Protein AF-A0A7J7K3Q3-F1 (afdb_monomer_lite)

InterPro domains:
  IPR016181 Acyl-CoA N-acyltransferase [SSF55729] (4-54)
  IPR045141 N-alpha-acetyltransferase 60-like [PTHR14744] (2-66)

Secondary structure (DSSP, 8-state):
-----EEEEEEETT-HHHHHHHHHTT-EEEEEEEEEEEETTEEEEEEEEEEE-TT------TTHHHHHHHHHHHHHHHHHHHHHHHHHHHHHHTTS---

Radius of gyration: 22.82 Å; chains: 1; bounding box: 52×65×41 Å

Sequence (99 aa):
MQTVKVVYLHVLATNTPAIKFYEKHSFVQHLYLPFYYHIAGSCCDARSYALYINGGKPPQTNTSQLRGRLRRLFRIAFRLCYCRFAALRIAASIRSPVQ

Foldseek 3Di:
DDPDFKDKDKDFPPPVVVVVVCVVVVWDFDDKAFQPDQDPNDRTIMTMTMDTPPPHDDDDDVCPVVVVVVVVVVVVVVVVVVVVVVVVVVVVVVPDDDD

pLDDT: mean 80.46, std 17.83, range [47.41, 98.44]

Organism: Bugula neritina (NCBI:txid10212)

Structure (mmCIF, N/CA/C/O backbone):
data_AF-A0A7J7K3Q3-F1
#
_entry.id   AF-A0A7J7K3Q3-F1
#
loop_
_atom_site.group_PDB
_atom_site.id
_atom_site.type_symbol
_atom_site.label_atom_id
_atom_site.label_alt_id
_atom_site.label_comp_id
_atom_site.label_asym_id
_atom_site.label_entity_id
_atom_site.label_seq_id
_atom_site.pdbx_PDB_ins_code
_atom_site.Cartn_x
_atom_site.Cartn_y
_atom_site.Cartn_z
_atom_site.occupancy
_atom_site.B_iso_or_equiv
_atom_site.auth_seq_id
_atom_site.auth_comp_id
_atom_site.auth_asym_id
_atom_site.auth_atom_id
_atom_site.pdbx_PDB_model_num
ATOM 1 N N . MET A 1 1 ? -27.436 -4.359 8.281 1.00 53.41 1 MET A N 1
ATOM 2 C CA . MET A 1 1 ? -26.116 -4.952 8.601 1.00 53.41 1 MET A CA 1
ATOM 3 C C . MET A 1 1 ? -25.155 -4.679 7.454 1.00 53.41 1 MET A C 1
ATOM 5 O O . MET A 1 1 ? -25.493 -5.002 6.327 1.00 53.41 1 MET A O 1
ATOM 9 N N . GLN A 1 2 ? -23.987 -4.086 7.708 1.00 72.00 2 GLN A N 1
ATOM 10 C CA . GLN A 1 2 ? -22.939 -3.946 6.686 1.00 72.00 2 GLN A CA 1
ATOM 11 C C . GLN A 1 2 ? -22.004 -5.161 6.739 1.00 72.00 2 GLN A C 1
ATOM 13 O O . GLN A 1 2 ? -21.278 -5.343 7.723 1.00 72.00 2 GLN A O 1
ATOM 18 N N . THR A 1 3 ? -22.045 -5.987 5.692 1.00 90.31 3 THR A N 1
ATOM 19 C CA . THR A 1 3 ? -21.315 -7.264 5.586 1.00 90.31 3 THR A CA 1
ATOM 20 C C . THR A 1 3 ? -19.872 -7.088 5.112 1.00 90.31 3 THR A C 1
ATOM 22 O O . THR A 1 3 ? -18.989 -7.817 5.555 1.00 90.31 3 THR A O 1
ATOM 25 N N . VAL A 1 4 ? -19.598 -6.085 4.274 1.00 94.00 4 VAL A N 1
ATOM 26 C CA . VAL A 1 4 ? -18.254 -5.833 3.732 1.00 94.00 4 VAL A CA 1
ATOM 27 C C . VAL A 1 4 ? -17.385 -5.121 4.763 1.00 94.00 4 VAL A C 1
ATOM 29 O O . VAL A 1 4 ? -17.780 -4.081 5.289 1.00 94.00 4 VAL A O 1
ATOM 32 N N . LYS A 1 5 ? -16.193 -5.665 5.035 1.00 94.06 5 LYS A N 1
ATOM 33 C CA . LYS A 1 5 ? -15.246 -5.135 6.035 1.00 94.06 5 LYS A CA 1
ATOM 34 C C . LYS A 1 5 ? -13.920 -4.650 5.458 1.00 94.06 5 LYS A C 1
ATOM 36 O O . LYS A 1 5 ? -13.191 -3.924 6.131 1.00 94.06 5 LYS A O 1
ATOM 41 N N . VAL A 1 6 ? -13.585 -5.046 4.236 1.00 95.06 6 VAL A N 1
ATOM 42 C CA . VAL A 1 6 ? -12.288 -4.738 3.637 1.00 95.06 6 VAL A CA 1
ATOM 43 C C . VAL A 1 6 ? -12.373 -4.759 2.117 1.00 95.06 6 VAL A C 1
ATOM 45 O O . VAL A 1 6 ? -13.088 -5.578 1.544 1.00 95.06 6 VAL A O 1
ATOM 48 N N . VAL A 1 7 ? -11.634 -3.854 1.484 1.00 96.25 7 VAL A N 1
ATOM 49 C CA . VAL A 1 7 ? -11.378 -3.833 0.043 1.00 96.25 7 VAL A CA 1
ATOM 50 C C . VAL A 1 7 ? -9.910 -4.180 -0.170 1.00 96.25 7 VAL A C 1
ATOM 52 O O . VAL A 1 7 ? -9.036 -3.476 0.338 1.00 96.25 7 VAL A O 1
ATOM 55 N N . TYR A 1 8 ? -9.648 -5.260 -0.905 1.00 96.50 8 TYR A N 1
ATOM 56 C CA . TYR A 1 8 ? -8.303 -5.699 -1.273 1.00 96.50 8 TYR A CA 1
ATOM 57 C C . TYR A 1 8 ? -8.047 -5.472 -2.756 1.00 96.50 8 TYR A C 1
ATOM 59 O O . TYR A 1 8 ? -8.940 -5.652 -3.581 1.00 96.50 8 TYR A O 1
ATOM 67 N N . LEU A 1 9 ? -6.813 -5.105 -3.088 1.00 97.38 9 LEU A N 1
ATOM 68 C CA . LEU A 1 9 ? -6.368 -4.971 -4.469 1.00 97.38 9 LEU A CA 1
ATOM 69 C C . LEU A 1 9 ? -4.871 -5.232 -4.603 1.00 97.38 9 LEU A C 1
ATOM 71 O O . LEU A 1 9 ? -4.118 -5.116 -3.634 1.00 97.38 9 LEU A O 1
ATOM 75 N N . HIS A 1 10 ? -4.449 -5.553 -5.821 1.00 97.56 10 HIS A N 1
ATOM 76 C CA . HIS A 1 10 ? -3.055 -5.760 -6.196 1.00 97.56 10 HIS A CA 1
ATOM 77 C C . HIS A 1 10 ? -2.644 -4.722 -7.236 1.00 97.56 10 HIS A C 1
ATOM 79 O O . HIS A 1 10 ? -3.424 -4.360 -8.116 1.00 97.56 10 HIS A O 1
ATOM 85 N N . VAL A 1 11 ? -1.418 -4.226 -7.116 1.00 97.75 11 VAL A N 1
ATOM 86 C CA . VAL A 1 11 ? -0.838 -3.232 -8.023 1.00 97.75 11 VAL A CA 1
ATOM 87 C C . VAL A 1 11 ? 0.551 -3.699 -8.421 1.00 97.75 11 VAL A C 1
ATOM 89 O O . VAL A 1 11 ? 1.276 -4.227 -7.580 1.00 97.75 11 VAL A O 1
ATOM 92 N N . LEU A 1 12 ? 0.949 -3.475 -9.676 1.00 97.81 12 LEU A N 1
ATOM 93 C CA . LEU A 1 12 ? 2.336 -3.667 -10.105 1.00 97.81 12 LEU A CA 1
ATOM 94 C C . LEU A 1 12 ? 3.279 -2.886 -9.182 1.00 97.81 12 LEU A C 1
ATOM 96 O O . LEU A 1 12 ? 3.073 -1.692 -8.958 1.00 97.81 12 LEU A O 1
ATOM 100 N N . ALA A 1 13 ? 4.339 -3.524 -8.688 1.00 97.00 13 ALA A N 1
ATOM 101 C CA . ALA A 1 13 ? 5.294 -2.881 -7.786 1.00 97.00 13 ALA A CA 1
ATOM 102 C C . ALA A 1 13 ? 5.979 -1.653 -8.422 1.00 97.00 13 ALA A C 1
ATOM 104 O O . ALA A 1 13 ? 6.425 -0.760 -7.703 1.00 97.00 13 ALA A O 1
ATOM 105 N N . THR A 1 14 ? 6.017 -1.590 -9.756 1.00 97.19 14 THR A N 1
ATOM 106 C CA . THR A 1 14 ? 6.573 -0.489 -10.553 1.00 97.19 14 THR A CA 1
ATOM 107 C C . THR A 1 14 ? 5.555 0.606 -10.903 1.00 97.19 14 THR A C 1
ATOM 109 O O . THR A 1 14 ? 5.953 1.701 -11.307 1.00 97.19 14 THR A O 1
ATOM 112 N N . ASN A 1 15 ? 4.246 0.377 -10.714 1.00 97.62 15 ASN A N 1
ATOM 113 C CA . ASN A 1 15 ? 3.195 1.355 -11.019 1.00 97.62 15 ASN A CA 1
ATOM 114 C C . ASN A 1 15 ? 3.101 2.423 -9.915 1.00 97.62 15 ASN A C 1
ATOM 116 O O . ASN A 1 15 ? 2.189 2.457 -9.085 1.00 97.62 15 ASN A O 1
ATOM 120 N N . THR A 1 16 ? 4.088 3.315 -9.922 1.00 97.81 16 THR A N 1
ATOM 121 C CA . THR A 1 16 ? 4.244 4.400 -8.949 1.00 97.81 16 THR A CA 1
ATOM 122 C C . THR A 1 16 ? 3.019 5.328 -8.867 1.00 97.81 16 THR A C 1
ATOM 124 O O . THR A 1 16 ? 2.650 5.695 -7.748 1.00 97.81 16 THR A O 1
ATOM 127 N N . PRO A 1 17 ? 2.349 5.709 -9.978 1.00 98.44 17 PRO A N 1
ATOM 128 C CA . PRO A 1 17 ? 1.120 6.502 -9.912 1.00 98.44 17 PRO A CA 1
ATOM 129 C C . PRO A 1 17 ? 0.001 5.821 -9.115 1.00 98.44 17 PRO A C 1
ATOM 131 O O . PRO A 1 17 ? -0.575 6.442 -8.222 1.00 98.44 17 PRO A O 1
ATOM 134 N N . ALA A 1 18 ? -0.266 4.538 -9.382 1.00 97.50 18 ALA A N 1
ATOM 135 C CA . ALA A 1 18 ? -1.299 3.786 -8.674 1.00 97.50 18 ALA A CA 1
ATOM 136 C C . ALA A 1 18 ? -0.947 3.594 -7.192 1.00 97.50 18 ALA A C 1
ATOM 138 O O . ALA A 1 18 ? -1.790 3.816 -6.327 1.00 97.50 18 ALA A O 1
ATOM 139 N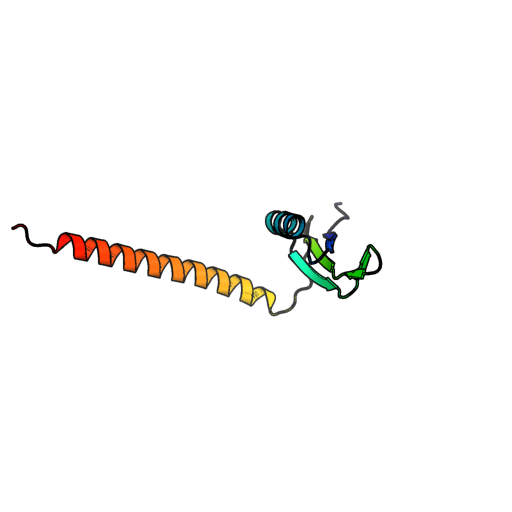 N . ILE A 1 19 ? 0.313 3.272 -6.886 1.00 97.88 19 ILE A N 1
ATOM 140 C CA . ILE A 1 19 ? 0.822 3.170 -5.508 1.00 97.88 19 ILE A CA 1
ATOM 141 C C . ILE A 1 19 ? 0.536 4.458 -4.725 1.00 97.88 19 ILE A C 1
ATOM 143 O O . ILE A 1 19 ? -0.117 4.423 -3.682 1.00 97.88 19 ILE A O 1
ATOM 147 N N . LYS A 1 20 ? 0.947 5.614 -5.264 1.00 97.81 20 LYS A N 1
ATOM 148 C CA . LYS A 1 20 ? 0.714 6.919 -4.626 1.00 97.81 20 LYS A CA 1
ATOM 149 C C . LYS A 1 20 ? -0.775 7.230 -4.486 1.00 97.81 20 LYS A C 1
ATOM 151 O O . LYS A 1 20 ? -1.183 7.800 -3.475 1.00 97.81 20 LYS A O 1
ATOM 156 N N . PHE A 1 21 ? -1.584 6.871 -5.482 1.00 98.25 21 PHE A N 1
ATOM 157 C CA . PHE A 1 21 ? -3.030 7.057 -5.438 1.00 98.25 21 PHE A CA 1
ATOM 158 C C . PHE A 1 21 ? -3.655 6.270 -4.283 1.00 98.25 21 PHE A C 1
ATOM 160 O O . PHE A 1 21 ? -4.357 6.859 -3.463 1.00 98.25 21 PHE A O 1
ATOM 167 N N . TYR A 1 22 ? -3.376 4.972 -4.169 1.00 97.81 22 TYR A N 1
ATOM 168 C CA . TYR A 1 22 ? -3.977 4.139 -3.128 1.00 97.81 22 TYR A CA 1
ATOM 169 C C . TYR A 1 22 ? -3.497 4.533 -1.727 1.00 97.81 22 TYR A C 1
ATOM 171 O O . TYR A 1 22 ? -4.317 4.658 -0.817 1.00 97.81 22 TYR A O 1
ATOM 179 N N . GLU A 1 23 ? -2.211 4.846 -1.557 1.00 95.44 23 GLU A N 1
ATOM 180 C CA . GLU A 1 23 ? -1.676 5.337 -0.280 1.00 95.44 23 GLU A CA 1
ATOM 181 C C . GLU A 1 23 ? -2.311 6.669 0.145 1.00 95.44 23 GLU A C 1
ATOM 183 O O . GLU A 1 23 ? -2.647 6.851 1.318 1.00 95.44 23 GLU A O 1
ATOM 188 N N . LYS A 1 24 ? -2.551 7.584 -0.805 1.00 97.75 24 LYS A N 1
ATOM 189 C CA . LYS A 1 24 ? -3.271 8.842 -0.551 1.00 97.75 24 LYS A CA 1
ATOM 190 C C . LYS A 1 24 ? -4.720 8.600 -0.113 1.00 97.75 24 LYS A C 1
ATOM 192 O O . LYS A 1 24 ? -5.239 9.367 0.694 1.00 97.75 24 LYS A O 1
ATOM 197 N N . HIS A 1 25 ? -5.353 7.531 -0.594 1.00 97.06 25 HIS A N 1
ATOM 198 C CA . HIS A 1 25 ? -6.725 7.145 -0.245 1.00 97.06 25 HIS A CA 1
ATOM 199 C C . HIS A 1 25 ? -6.797 6.157 0.930 1.00 97.06 25 HIS A C 1
ATOM 201 O O . HIS A 1 25 ? -7.775 5.429 1.076 1.00 97.06 25 HIS A O 1
ATOM 207 N N . SER A 1 26 ? -5.791 6.162 1.812 1.00 94.94 26 SER A N 1
ATOM 208 C CA . SER A 1 26 ? -5.761 5.385 3.062 1.00 94.94 26 SER A CA 1
ATOM 209 C C . SER A 1 26 ? -5.714 3.865 2.897 1.00 94.94 26 SER A C 1
ATOM 211 O O . SER A 1 26 ? -5.872 3.140 3.882 1.00 94.94 26 SER A O 1
ATOM 213 N N . PHE A 1 27 ? -5.438 3.362 1.694 1.00 96.25 27 PHE A N 1
ATOM 214 C CA . PHE A 1 27 ? -5.066 1.963 1.553 1.00 96.25 27 PHE A CA 1
ATOM 215 C C . PHE A 1 27 ? -3.709 1.732 2.217 1.00 96.25 27 PHE A C 1
ATOM 217 O O . PHE A 1 27 ? -2.772 2.521 2.083 1.00 96.25 27 PHE A O 1
ATOM 224 N N . VAL A 1 28 ? -3.593 0.612 2.919 1.00 93.44 28 VAL A N 1
ATOM 225 C CA . VAL A 1 28 ? -2.361 0.198 3.586 1.00 93.44 28 VAL A CA 1
ATOM 226 C C . VAL A 1 28 ? -1.760 -0.967 2.818 1.00 93.44 28 VAL A C 1
ATOM 228 O O . VAL A 1 28 ? -2.458 -1.940 2.532 1.00 93.44 28 VAL A O 1
ATOM 231 N N . GLN A 1 29 ? -0.465 -0.881 2.501 1.00 94.50 29 GLN A N 1
ATOM 232 C CA . GLN A 1 29 ? 0.253 -2.005 1.906 1.00 94.50 29 GLN A CA 1
ATOM 233 C C . GLN A 1 29 ? 0.223 -3.190 2.878 1.00 94.50 29 GLN A C 1
ATOM 235 O O . GLN A 1 29 ? 0.661 -3.077 4.025 1.00 94.50 29 GLN A O 1
ATOM 240 N N . HIS A 1 30 ? -0.312 -4.311 2.410 1.00 92.00 30 HIS A N 1
ATOM 241 C CA . HIS A 1 30 ? -0.461 -5.542 3.166 1.00 92.00 30 HIS A CA 1
ATOM 242 C C . HIS A 1 30 ? 0.728 -6.475 2.945 1.00 92.00 30 HIS A C 1
ATOM 244 O O . HIS A 1 30 ? 1.336 -6.911 3.916 1.00 92.00 30 HIS A O 1
ATOM 250 N N . LEU A 1 31 ? 1.085 -6.739 1.682 1.00 94.12 31 LEU A N 1
ATOM 251 C CA . LEU A 1 31 ? 2.131 -7.692 1.305 1.00 94.12 31 LEU A CA 1
ATOM 252 C C . LEU A 1 31 ? 2.878 -7.242 0.046 1.00 94.12 31 LEU A C 1
ATOM 254 O O . LEU A 1 31 ? 2.341 -6.503 -0.782 1.00 94.12 31 LEU A O 1
ATOM 258 N N . TYR A 1 32 ? 4.116 -7.717 -0.083 1.00 96.31 32 TYR A N 1
ATOM 259 C CA . TYR A 1 32 ? 4.875 -7.715 -1.330 1.00 96.31 32 TYR A CA 1
ATOM 260 C C . TYR A 1 32 ? 4.812 -9.116 -1.934 1.00 96.31 32 TYR A C 1
ATOM 262 O O . TYR A 1 32 ? 5.012 -10.094 -1.216 1.00 96.31 32 TYR A O 1
ATOM 270 N N . LEU A 1 33 ? 4.522 -9.209 -3.226 1.00 96.62 33 LEU A N 1
ATOM 271 C CA . LEU A 1 33 ? 4.310 -10.465 -3.932 1.00 96.62 33 LEU A CA 1
ATOM 272 C C . LEU A 1 33 ? 5.324 -10.562 -5.083 1.00 96.62 33 LEU A C 1
ATOM 274 O O . LEU A 1 33 ? 5.117 -9.9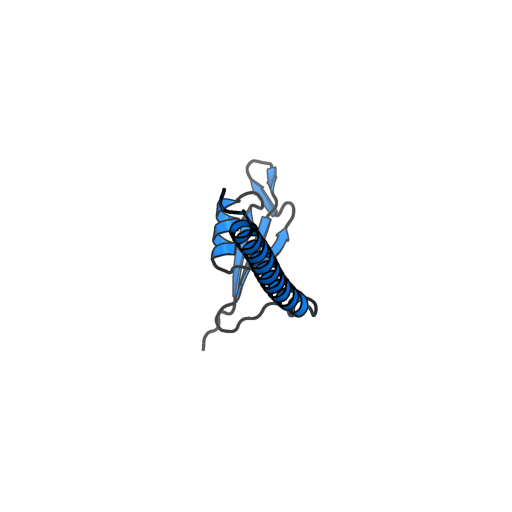21 -6.118 1.00 96.62 33 LEU A O 1
ATOM 278 N N . PRO A 1 34 ? 6.426 -11.310 -4.918 1.00 96.81 34 PRO A N 1
ATOM 279 C CA . PRO A 1 34 ? 7.409 -11.476 -5.980 1.00 96.81 34 PRO A CA 1
ATOM 280 C C . PRO A 1 34 ? 6.823 -12.291 -7.141 1.00 96.81 34 PRO A C 1
ATOM 282 O O . PRO A 1 34 ? 6.086 -13.249 -6.912 1.00 96.81 34 PRO A O 1
ATOM 285 N N . PHE A 1 35 ? 7.147 -11.908 -8.378 1.00 96.19 35 PHE A N 1
ATOM 286 C CA . PHE A 1 35 ? 6.770 -12.595 -9.622 1.00 96.19 35 PHE A CA 1
ATOM 287 C C . PHE A 1 35 ? 5.263 -12.867 -9.790 1.00 96.19 35 PHE A C 1
ATOM 289 O O . PHE A 1 35 ? 4.864 -13.826 -10.444 1.00 96.19 35 PHE A O 1
ATOM 296 N N . TYR A 1 36 ? 4.413 -12.029 -9.194 1.00 96.94 36 TYR A N 1
ATOM 297 C CA . TYR A 1 36 ? 2.963 -12.234 -9.168 1.00 96.94 36 TYR A CA 1
ATOM 298 C C . TYR A 1 36 ? 2.283 -12.016 -10.525 1.00 96.94 36 TYR A C 1
ATOM 300 O O . TYR A 1 36 ? 1.280 -12.656 -10.834 1.00 96.94 36 TYR A O 1
ATOM 308 N N . TYR A 1 37 ? 2.809 -11.098 -11.333 1.00 96.56 37 TYR A N 1
ATOM 309 C CA . TYR A 1 37 ? 2.313 -10.836 -12.677 1.00 96.56 37 TYR A CA 1
ATOM 310 C C . TYR A 1 37 ? 3.253 -11.424 -13.720 1.00 96.56 37 TYR A C 1
ATOM 312 O O . TYR A 1 37 ? 4.468 -11.397 -13.557 1.00 96.56 37 TYR A O 1
ATOM 320 N N . HIS A 1 38 ? 2.684 -11.875 -14.833 1.00 96.75 38 HIS A N 1
ATOM 321 C CA . HIS A 1 38 ? 3.437 -12.237 -16.025 1.00 96.75 38 HIS A CA 1
ATOM 322 C C . HIS A 1 38 ? 2.979 -11.349 -17.181 1.00 96.75 38 HIS A C 1
ATOM 324 O O . HIS A 1 38 ? 1.861 -11.490 -17.679 1.00 96.75 38 HIS A O 1
ATOM 330 N N . ILE A 1 39 ? 3.813 -10.383 -17.564 1.00 95.12 39 ILE A N 1
ATOM 331 C CA . ILE A 1 39 ? 3.480 -9.357 -18.558 1.00 95.12 39 ILE A CA 1
ATOM 332 C C . ILE A 1 39 ? 4.581 -9.346 -19.611 1.00 95.12 39 ILE A C 1
ATOM 334 O O . ILE A 1 39 ? 5.750 -9.175 -19.284 1.00 95.12 39 ILE A O 1
ATOM 338 N N . ALA A 1 40 ? 4.200 -9.534 -20.877 1.00 94.25 40 ALA A N 1
ATOM 339 C CA . ALA A 1 40 ? 5.121 -9.529 -22.018 1.00 94.25 40 ALA A CA 1
ATOM 340 C C . ALA A 1 40 ? 6.349 -10.452 -21.834 1.00 94.25 40 ALA A C 1
ATOM 342 O O . ALA A 1 40 ? 7.476 -10.074 -22.141 1.00 94.25 40 ALA A O 1
ATOM 343 N N . GLY A 1 41 ? 6.140 -11.655 -21.287 1.00 94.06 41 GLY A N 1
ATOM 344 C CA . GLY A 1 41 ? 7.218 -12.627 -21.053 1.00 94.06 41 GLY A CA 1
ATOM 345 C C . GLY A 1 41 ? 8.109 -12.325 -19.844 1.00 94.06 41 GLY A C 1
ATOM 346 O O . GLY A 1 41 ? 9.050 -13.065 -19.584 1.00 94.06 41 GLY A O 1
ATOM 347 N N . SER A 1 42 ? 7.831 -11.248 -19.104 1.00 94.94 42 SER A N 1
ATOM 348 C CA . SER A 1 42 ? 8.552 -10.885 -17.886 1.00 94.94 42 SER A CA 1
ATOM 349 C C . SER A 1 42 ? 7.716 -11.187 -16.648 1.00 94.94 42 SER A C 1
ATOM 351 O O . SER A 1 42 ? 6.542 -10.815 -16.568 1.00 94.94 42 SER A O 1
ATOM 353 N N . CYS A 1 43 ? 8.339 -11.814 -15.651 1.00 96.56 43 CYS A N 1
ATOM 354 C CA . CYS A 1 43 ? 7.764 -11.914 -14.317 1.00 96.56 43 CYS A CA 1
ATOM 355 C C . CYS A 1 43 ? 7.935 -10.574 -13.590 1.00 96.56 43 CYS A C 1
ATOM 357 O O . CYS A 1 43 ? 9.040 -10.042 -13.491 1.00 96.56 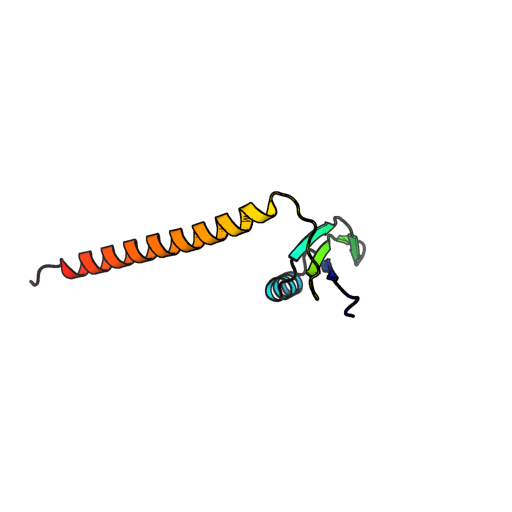43 CYS A O 1
ATOM 359 N N . CYS A 1 44 ? 6.839 -10.023 -13.082 1.00 96.62 44 CYS A N 1
ATOM 360 C CA . CYS A 1 44 ? 6.796 -8.725 -12.427 1.00 96.62 44 CYS A CA 1
ATOM 361 C C . CYS A 1 44 ? 6.207 -8.842 -11.024 1.00 96.62 44 CYS A C 1
ATOM 363 O O . CYS A 1 44 ? 5.231 -9.556 -10.786 1.00 96.62 44 CYS A O 1
ATOM 365 N N . ASP A 1 45 ? 6.768 -8.070 -10.105 1.00 98.00 45 ASP A N 1
ATOM 366 C CA . ASP A 1 45 ? 6.334 -8.065 -8.716 1.00 98.00 45 ASP A CA 1
ATOM 367 C C . ASP A 1 45 ? 5.056 -7.241 -8.525 1.00 98.00 45 ASP A C 1
ATOM 369 O O . ASP A 1 45 ? 4.779 -6.280 -9.255 1.00 98.00 45 ASP A O 1
ATOM 373 N N . ALA A 1 46 ? 4.289 -7.584 -7.494 1.00 97.44 46 ALA A N 1
ATOM 374 C CA . ALA A 1 46 ? 3.096 -6.865 -7.083 1.00 97.44 46 ALA A CA 1
ATOM 375 C C . ALA A 1 46 ? 3.164 -6.419 -5.623 1.00 97.44 46 ALA A C 1
ATOM 377 O O . ALA A 1 46 ? 3.903 -6.945 -4.792 1.00 97.44 46 ALA A O 1
ATOM 378 N N . ARG A 1 47 ? 2.330 -5.438 -5.299 1.00 97.62 47 ARG A N 1
ATOM 379 C CA . ARG A 1 47 ? 2.031 -5.004 -3.940 1.00 97.62 47 ARG A CA 1
ATOM 380 C C . ARG A 1 47 ? 0.546 -5.181 -3.692 1.00 97.62 47 ARG A C 1
ATOM 382 O O . ARG A 1 47 ? -0.275 -4.699 -4.474 1.00 97.62 47 ARG A O 1
ATOM 389 N N . SER A 1 48 ? 0.207 -5.829 -2.587 1.00 97.44 48 SER A N 1
ATOM 390 C CA . SER A 1 48 ? -1.172 -5.928 -2.123 1.00 97.44 48 SER A CA 1
ATOM 391 C C . SER A 1 48 ? -1.503 -4.772 -1.201 1.00 97.44 48 SER A C 1
ATOM 393 O O . SER A 1 48 ? -0.730 -4.453 -0.299 1.00 97.44 48 SER A O 1
ATOM 395 N N . TYR A 1 49 ? -2.675 -4.183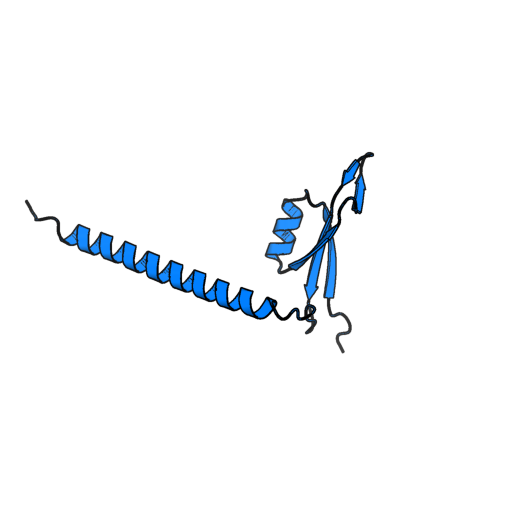 -1.387 1.00 96.88 49 TYR A N 1
ATOM 396 C CA . TYR A 1 49 ? -3.206 -3.091 -0.584 1.00 96.88 49 TYR A CA 1
ATOM 397 C C . TYR A 1 49 ? -4.559 -3.475 0.013 1.00 96.88 49 TYR A C 1
ATOM 399 O O . TYR A 1 49 ? -5.338 -4.199 -0.606 1.00 96.88 49 TYR A O 1
ATOM 407 N N . ALA A 1 50 ? -4.833 -2.968 1.214 1.00 96.31 50 ALA A N 1
ATOM 408 C CA . ALA A 1 50 ? -6.075 -3.188 1.942 1.00 96.31 50 ALA A CA 1
ATOM 409 C C . ALA A 1 50 ? -6.647 -1.863 2.460 1.00 96.31 50 ALA A C 1
ATOM 411 O O . ALA A 1 50 ? -5.925 -1.076 3.079 1.00 96.31 50 ALA A O 1
ATOM 412 N N . LEU A 1 51 ? -7.946 -1.643 2.265 1.00 95.88 51 LEU A N 1
ATOM 413 C CA . LEU A 1 51 ? -8.712 -0.575 2.904 1.00 95.88 51 LEU A CA 1
ATOM 414 C C . LEU A 1 51 ? -9.790 -1.197 3.787 1.00 95.88 51 LEU A C 1
ATOM 416 O O . LEU A 1 51 ? -10.732 -1.817 3.296 1.00 95.88 51 LEU A O 1
ATOM 420 N N . TYR A 1 52 ? -9.649 -1.030 5.098 1.00 93.69 52 TYR A N 1
ATOM 421 C CA . TYR A 1 52 ? -10.617 -1.529 6.066 1.00 93.69 52 TYR A CA 1
ATOM 422 C C . TYR A 1 52 ? -11.763 -0.527 6.226 1.00 93.69 52 TYR A C 1
ATOM 424 O O . TYR A 1 52 ? -11.535 0.643 6.528 1.00 93.69 52 TYR A O 1
ATOM 432 N N . ILE A 1 53 ? -12.993 -0.995 6.032 1.00 94.44 53 ILE A N 1
ATOM 433 C CA . ILE A 1 53 ? -14.222 -0.192 6.063 1.00 94.44 53 ILE A CA 1
ATOM 434 C C . ILE A 1 53 ? -15.231 -0.811 7.031 1.00 94.44 53 ILE A C 1
ATOM 436 O O . ILE A 1 53 ? -15.092 -1.964 7.435 1.00 94.44 53 ILE A O 1
ATOM 440 N N . ASN A 1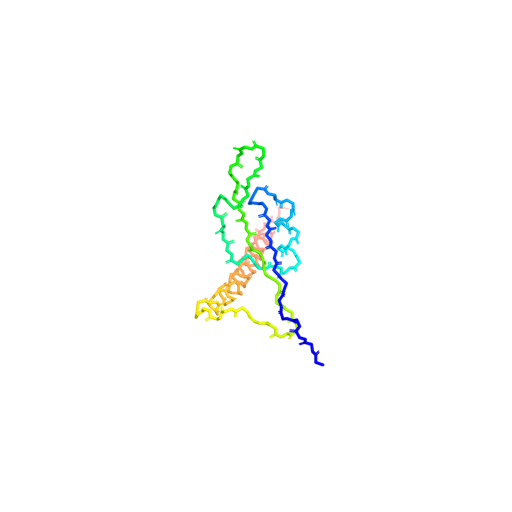 54 ? -16.262 -0.060 7.421 1.00 94.12 54 ASN A N 1
ATOM 441 C CA . ASN A 1 54 ? -17.387 -0.577 8.218 1.00 94.12 54 ASN A CA 1
ATOM 442 C C . ASN A 1 54 ? -16.956 -1.290 9.520 1.00 94.12 54 ASN A C 1
ATOM 444 O O . ASN A 1 54 ? -17.515 -2.326 9.904 1.00 94.12 54 ASN A O 1
ATOM 448 N N . GLY A 1 55 ? -15.915 -0.766 10.174 1.00 88.31 55 GLY A N 1
ATOM 449 C CA . GLY A 1 55 ? -15.347 -1.331 11.401 1.00 88.31 55 GLY A CA 1
ATOM 450 C C . GLY A 1 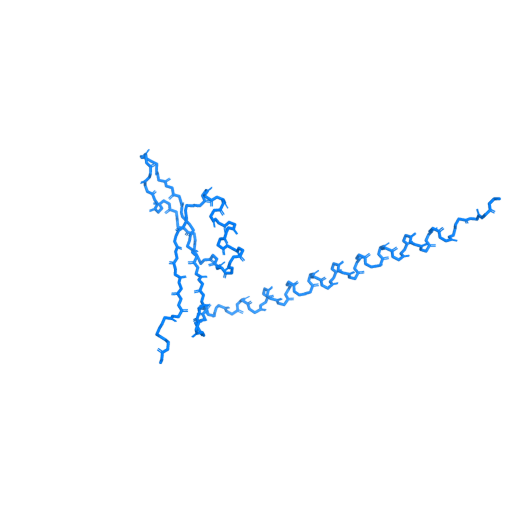55 ? -14.432 -2.544 11.201 1.00 88.31 55 GLY A C 1
ATOM 451 O O . GLY A 1 55 ? -14.038 -3.159 12.192 1.00 88.31 55 GLY A O 1
ATOM 452 N N . GLY A 1 56 ? -14.079 -2.892 9.958 1.00 89.25 56 GLY A N 1
ATOM 453 C CA . GLY A 1 56 ? -13.001 -3.835 9.672 1.00 89.25 56 GLY A CA 1
ATOM 454 C C . GLY A 1 56 ? -11.688 -3.365 10.297 1.00 89.25 56 GLY A C 1
ATOM 455 O O . GLY A 1 56 ? -11.425 -2.165 10.395 1.00 89.25 56 GLY A O 1
ATOM 456 N N . LYS A 1 57 ? -10.865 -4.304 10.760 1.00 88.69 57 LYS A N 1
ATOM 457 C CA . LYS A 1 57 ? -9.586 -4.003 11.409 1.00 88.69 57 LYS A CA 1
ATOM 458 C C . LYS A 1 57 ? -8.484 -4.862 10.798 1.00 88.69 57 LYS A C 1
ATOM 460 O O . LYS A 1 57 ? -8.748 -6.027 10.497 1.00 88.69 57 LYS A O 1
ATOM 465 N N . PRO A 1 58 ? -7.264 -4.323 10.649 1.00 85.00 58 PRO A N 1
ATOM 466 C CA . PRO A 1 58 ? -6.121 -5.136 10.273 1.00 85.00 58 PRO A CA 1
ATOM 467 C C . PRO A 1 58 ? -5.803 -6.170 11.357 1.00 85.00 58 PRO A C 1
ATOM 469 O O . PRO A 1 58 ? -6.125 -5.937 12.530 1.00 85.00 58 PRO A O 1
ATOM 472 N N . PRO A 1 59 ? -5.137 -7.282 10.994 1.00 79.50 59 PRO A N 1
ATOM 473 C CA . PRO A 1 59 ? -4.614 -8.219 11.977 1.00 79.50 59 PRO A CA 1
ATOM 474 C C . PRO A 1 59 ? -3.712 -7.456 12.952 1.00 79.50 59 PRO A C 1
ATOM 476 O O . PRO A 1 59 ? -2.767 -6.772 12.548 1.00 79.50 59 PRO A O 1
ATOM 479 N N . GLN A 1 60 ? -4.049 -7.509 14.241 1.00 64.31 60 GLN A N 1
ATOM 480 C CA . GLN A 1 60 ? -3.298 -6.810 15.276 1.00 64.31 60 GLN A CA 1
ATOM 481 C C . GLN A 1 60 ? -1.995 -7.560 15.538 1.00 64.31 60 GLN A C 1
ATOM 483 O O . GLN A 1 60 ? -1.919 -8.425 16.400 1.00 64.31 60 GLN A O 1
ATOM 488 N N . THR A 1 61 ? -0.942 -7.220 14.801 1.00 57.34 61 THR A N 1
ATOM 489 C CA . THR A 1 61 ? 0.415 -7.511 15.260 1.00 57.34 61 THR A CA 1
ATOM 490 C C . THR A 1 61 ? 0.735 -6.512 16.374 1.00 57.34 61 THR A C 1
ATOM 492 O O . THR A 1 61 ? 0.571 -5.299 16.189 1.00 57.34 61 THR A O 1
ATOM 495 N N . ASN A 1 62 ? 1.199 -7.003 17.525 1.00 54.69 62 ASN A N 1
ATOM 496 C CA . ASN A 1 62 ? 1.495 -6.235 18.751 1.00 54.69 62 ASN A CA 1
ATOM 497 C C . ASN A 1 62 ? 2.411 -5.001 18.531 1.00 54.69 62 ASN A C 1
ATOM 499 O O . ASN A 1 62 ? 2.494 -4.109 19.369 1.00 54.69 62 ASN A O 1
ATOM 503 N N . THR A 1 63 ? 3.075 -4.912 17.376 1.00 50.00 63 THR A N 1
ATOM 504 C CA . THR A 1 63 ? 4.004 -3.853 16.955 1.00 50.00 63 THR A CA 1
ATOM 505 C C . THR A 1 63 ? 3.336 -2.619 16.325 1.00 50.00 63 THR A C 1
ATOM 507 O O . THR A 1 63 ? 3.940 -1.544 16.259 1.00 50.00 63 THR A O 1
ATOM 510 N N . SER A 1 64 ? 2.076 -2.716 15.887 1.00 53.38 64 SER A N 1
ATOM 511 C CA . SER A 1 64 ? 1.344 -1.616 15.229 1.00 53.38 64 SER A CA 1
ATOM 512 C C . SER A 1 64 ? 1.055 -0.418 16.151 1.00 53.38 64 SER A C 1
ATOM 514 O O . SER A 1 64 ? 1.005 0.725 15.687 1.00 53.38 64 SER A O 1
ATOM 516 N N . GLN A 1 65 ? 0.962 -0.642 17.466 1.00 52.22 65 GLN A N 1
ATOM 517 C CA . GLN A 1 65 ? 0.760 0.414 18.468 1.00 52.22 65 GLN A CA 1
ATOM 518 C C . GLN A 1 65 ? 1.990 1.328 18.630 1.00 52.22 65 GLN A C 1
ATOM 520 O O . GLN A 1 65 ? 1.859 2.532 18.874 1.00 52.22 65 GLN A O 1
ATOM 525 N N . LEU A 1 66 ? 3.197 0.788 18.434 1.00 54.06 66 LEU A N 1
ATOM 526 C CA . LEU A 1 66 ? 4.453 1.520 18.609 1.00 54.06 66 LEU A CA 1
ATOM 527 C C . LEU A 1 66 ? 4.704 2.510 17.457 1.00 54.06 66 LEU A C 1
ATOM 529 O O . LEU A 1 66 ? 5.176 3.629 17.676 1.00 54.06 66 LEU A O 1
ATOM 533 N N . ARG A 1 67 ? 4.289 2.153 16.231 1.00 55.56 67 ARG A N 1
ATOM 534 C CA . ARG A 1 67 ? 4.475 2.978 15.021 1.00 55.56 67 ARG A CA 1
ATOM 535 C C . ARG A 1 67 ? 3.677 4.286 15.061 1.00 55.56 67 ARG A C 1
ATOM 537 O O . ARG A 1 67 ? 4.161 5.316 14.592 1.00 55.56 67 ARG A O 1
ATOM 544 N N . GLY A 1 68 ? 2.469 4.266 15.631 1.00 55.94 68 GLY A N 1
ATOM 545 C CA . GLY A 1 68 ? 1.636 5.463 15.808 1.00 55.94 68 GLY A CA 1
ATOM 546 C C . GLY A 1 68 ? 2.198 6.429 16.856 1.00 55.94 68 GLY A C 1
ATOM 547 O O . GLY A 1 68 ? 2.246 7.639 16.623 1.00 55.94 68 GLY A O 1
ATOM 548 N N . ARG A 1 69 ? 2.697 5.890 17.978 1.00 54.09 69 ARG A N 1
ATOM 549 C CA . ARG A 1 69 ? 3.338 6.672 19.048 1.00 54.09 69 ARG A CA 1
ATOM 550 C C . ARG A 1 69 ? 4.623 7.348 18.568 1.00 54.09 69 ARG A C 1
ATOM 552 O O . ARG A 1 69 ? 4.777 8.552 18.764 1.00 54.09 69 ARG A O 1
ATOM 559 N N . LEU A 1 70 ? 5.480 6.625 17.846 1.00 56.75 70 LEU A N 1
ATOM 560 C CA . LEU A 1 70 ? 6.743 7.165 17.336 1.00 56.75 70 LEU A CA 1
ATOM 561 C C . LEU A 1 70 ? 6.531 8.284 16.300 1.00 56.75 70 LEU A C 1
ATOM 563 O O . LEU A 1 70 ? 7.198 9.312 16.359 1.00 56.75 70 LEU A O 1
ATOM 567 N N . ARG A 1 71 ? 5.536 8.152 15.408 1.00 57.94 71 ARG A N 1
ATOM 568 C CA . ARG A 1 71 ? 5.176 9.208 14.437 1.00 57.94 71 ARG A CA 1
ATOM 569 C C . ARG A 1 71 ? 4.667 10.489 15.103 1.00 57.94 71 ARG A C 1
ATOM 571 O O . ARG A 1 71 ? 4.946 11.581 14.609 1.00 57.94 71 ARG A O 1
ATOM 578 N N . ARG A 1 72 ? 3.920 10.381 16.209 1.00 58.34 72 ARG A N 1
ATOM 579 C CA . ARG A 1 72 ? 3.439 11.547 16.968 1.00 58.34 72 ARG A CA 1
ATOM 580 C C . ARG A 1 72 ? 4.604 12.256 17.673 1.00 58.34 72 ARG A C 1
ATOM 582 O O . ARG A 1 72 ? 4.685 13.478 17.594 1.00 58.34 72 ARG A O 1
ATOM 589 N N . LEU A 1 73 ? 5.537 11.498 18.255 1.00 62.88 73 LEU A N 1
ATOM 590 C CA . LEU A 1 73 ? 6.761 12.036 18.863 1.00 62.88 73 LEU A CA 1
ATOM 591 C C . LEU A 1 73 ? 7.658 12.736 17.834 1.00 62.88 73 LEU A C 1
ATOM 593 O O . LEU A 1 73 ? 8.081 13.860 18.076 1.00 62.88 73 LEU A O 1
ATOM 597 N N . PHE A 1 74 ? 7.864 12.141 16.655 1.00 60.47 74 PHE A N 1
ATOM 598 C CA . PHE A 1 74 ? 8.674 12.749 15.593 1.00 60.47 74 PHE A CA 1
ATOM 599 C C . PHE A 1 74 ? 8.091 14.086 15.109 1.00 60.47 74 PHE A C 1
ATOM 601 O O . PHE A 1 74 ? 8.821 15.056 14.922 1.00 60.47 74 PHE A O 1
ATOM 608 N N . ARG A 1 75 ? 6.759 14.177 14.969 1.00 61.00 75 ARG A N 1
ATOM 609 C CA . ARG A 1 75 ? 6.074 15.429 14.594 1.00 61.00 75 ARG A CA 1
ATOM 610 C C . ARG A 1 75 ? 6.189 16.516 15.667 1.00 61.00 75 ARG A C 1
ATOM 612 O O . ARG A 1 75 ? 6.322 17.685 15.312 1.00 61.00 75 ARG A O 1
ATOM 619 N N . ILE A 1 76 ? 6.128 16.152 16.949 1.00 66.62 76 ILE A N 1
ATOM 620 C CA . ILE A 1 76 ? 6.293 17.095 18.069 1.00 66.62 76 ILE A CA 1
ATOM 621 C C . ILE A 1 76 ? 7.750 17.565 18.157 1.00 66.62 76 ILE A C 1
ATOM 623 O O . ILE A 1 76 ? 7.994 18.768 18.216 1.00 66.62 76 ILE A O 1
ATOM 627 N N . ALA A 1 77 ? 8.710 16.641 18.085 1.00 68.06 77 ALA A N 1
ATOM 628 C CA . ALA A 1 77 ? 10.137 16.953 18.110 1.00 68.06 77 ALA A CA 1
ATOM 629 C C . ALA A 1 77 ? 10.538 17.879 16.951 1.00 68.06 77 ALA A C 1
ATOM 631 O O . ALA A 1 77 ? 11.233 18.870 17.167 1.00 68.06 77 ALA A O 1
ATOM 632 N N . PHE A 1 78 ? 10.033 17.620 15.739 1.00 61.34 78 PHE A N 1
ATOM 633 C CA . PHE A 1 78 ? 10.292 18.470 14.577 1.00 61.34 78 PHE A CA 1
ATOM 634 C C . PHE A 1 78 ? 9.703 19.881 14.741 1.00 61.34 78 PHE A C 1
ATOM 636 O O . PHE A 1 78 ? 10.370 20.863 14.426 1.00 61.34 78 PHE A O 1
ATOM 643 N N . ARG A 1 79 ? 8.490 20.011 15.303 1.00 67.25 79 ARG A N 1
ATOM 644 C CA . ARG A 1 79 ? 7.881 21.321 15.602 1.00 67.25 79 ARG A CA 1
ATOM 645 C C . ARG A 1 79 ? 8.659 22.106 16.659 1.00 67.25 79 ARG A C 1
ATOM 647 O O . ARG A 1 79 ? 8.909 23.289 16.458 1.00 67.25 79 ARG A O 1
ATOM 654 N N . LEU A 1 80 ? 9.063 21.461 17.753 1.00 68.06 80 LEU A N 1
ATOM 655 C CA . LEU A 1 80 ? 9.830 22.113 18.820 1.00 68.06 80 LEU A CA 1
ATOM 656 C C . LEU A 1 80 ? 11.220 22.546 18.339 1.00 68.06 80 LEU A C 1
ATOM 658 O O . LEU A 1 80 ? 11.639 23.666 18.624 1.00 68.06 80 LEU A O 1
ATOM 662 N N . CYS A 1 81 ? 11.908 21.701 17.565 1.00 65.31 81 CYS A N 1
ATOM 663 C CA . CYS A 1 81 ? 13.210 22.035 16.988 1.00 65.31 81 CYS A CA 1
ATOM 664 C C . CYS A 1 81 ? 13.108 23.229 16.025 1.00 65.31 81 CYS A C 1
ATOM 666 O O . CYS A 1 81 ? 13.880 24.181 16.139 1.00 65.31 81 CYS A O 1
ATOM 668 N N . TYR A 1 82 ? 12.099 23.232 15.147 1.00 63.44 82 TYR A N 1
ATOM 669 C CA . TYR A 1 82 ? 11.869 24.317 14.193 1.00 63.44 82 TYR A CA 1
ATOM 670 C C . TYR A 1 82 ? 11.549 25.655 14.878 1.00 63.44 82 TYR A C 1
ATOM 672 O O . TYR A 1 82 ? 12.151 26.672 14.544 1.00 63.44 82 TYR A O 1
ATOM 680 N N . CYS A 1 83 ? 10.666 25.670 15.884 1.00 61.41 83 CYS A N 1
ATOM 681 C CA . CYS A 1 83 ? 10.357 26.887 16.643 1.00 61.41 83 CYS A CA 1
ATOM 682 C C . CYS A 1 83 ? 11.580 27.430 17.394 1.00 61.41 83 CYS A C 1
ATOM 684 O O . CYS A 1 83 ? 11.795 28.640 17.418 1.00 61.41 83 CYS A O 1
ATOM 686 N N . ARG A 1 84 ? 12.401 26.548 17.979 1.00 63.44 84 ARG A N 1
ATOM 687 C CA . ARG A 1 84 ? 13.605 26.947 18.719 1.00 63.44 84 ARG A CA 1
ATOM 688 C C . ARG A 1 84 ? 14.664 27.545 17.792 1.00 63.44 84 ARG A C 1
ATOM 690 O O . ARG A 1 84 ? 15.242 28.576 18.122 1.00 63.44 84 ARG A O 1
ATOM 697 N N . PHE A 1 85 ? 14.864 26.955 16.612 1.00 58.84 85 PHE A N 1
ATOM 698 C CA . PHE A 1 85 ? 15.746 27.508 15.580 1.00 58.84 85 PHE A CA 1
ATOM 699 C C . PHE A 1 85 ? 15.240 28.844 15.026 1.00 58.84 85 PHE A C 1
ATOM 701 O O . PHE A 1 85 ? 16.022 29.781 14.885 1.00 58.84 85 PHE A O 1
ATOM 708 N N . ALA A 1 86 ? 13.940 28.962 14.752 1.00 67.81 86 ALA A N 1
ATOM 709 C CA . ALA A 1 86 ? 13.346 30.213 14.289 1.00 67.81 86 ALA A CA 1
ATOM 710 C C . ALA A 1 86 ? 13.482 31.335 15.336 1.00 67.81 86 ALA A C 1
ATOM 712 O O . ALA A 1 86 ? 13.906 32.438 14.999 1.00 67.81 86 ALA A O 1
ATOM 713 N N . ALA A 1 87 ? 13.214 31.044 16.614 1.00 68.38 87 ALA A N 1
ATOM 714 C CA . ALA A 1 87 ? 13.345 32.010 17.706 1.00 68.38 87 ALA A CA 1
ATOM 715 C C . ALA A 1 87 ? 14.796 32.479 17.912 1.00 68.38 87 ALA A C 1
ATOM 717 O O . ALA A 1 87 ? 15.029 33.669 18.114 1.00 68.38 87 ALA A O 1
ATOM 718 N N . LEU A 1 88 ? 15.777 31.574 17.799 1.00 65.00 88 LEU A N 1
ATOM 719 C CA . LEU A 1 88 ? 17.202 31.918 17.870 1.00 65.00 88 LEU A CA 1
ATOM 720 C C . LEU A 1 88 ? 17.630 32.860 16.739 1.00 65.00 88 LEU A C 1
ATOM 722 O O . LEU A 1 88 ? 18.409 33.781 16.976 1.00 65.00 88 LEU A O 1
ATOM 726 N N . ARG A 1 89 ? 17.099 32.678 15.524 1.00 62.00 89 ARG A N 1
ATOM 727 C CA . ARG A 1 89 ? 17.392 33.580 14.399 1.00 62.00 89 ARG A CA 1
ATOM 728 C C . ARG A 1 89 ? 16.768 34.961 14.566 1.00 62.00 89 ARG A C 1
ATOM 730 O O . ARG A 1 89 ? 17.426 35.949 14.257 1.00 62.00 89 ARG A O 1
ATOM 737 N N . ILE A 1 90 ? 15.550 35.042 15.098 1.00 64.69 90 ILE A N 1
ATOM 738 C CA . ILE A 1 90 ? 14.905 36.328 15.402 1.00 64.69 90 ILE A CA 1
ATOM 739 C C . ILE A 1 90 ? 15.675 37.057 16.515 1.00 64.69 90 ILE A C 1
ATOM 741 O O . ILE A 1 90 ? 15.998 38.231 16.367 1.00 64.69 90 ILE A O 1
ATOM 745 N N . ALA A 1 91 ? 16.051 36.358 17.590 1.00 69.56 91 ALA A N 1
ATOM 746 C CA . ALA A 1 91 ? 16.819 36.941 18.692 1.00 69.56 91 ALA A CA 1
ATOM 747 C C . ALA A 1 91 ? 18.215 37.431 18.259 1.00 69.56 91 ALA A C 1
ATOM 749 O O . ALA A 1 91 ? 18.680 38.462 18.742 1.00 69.56 91 ALA A O 1
ATOM 750 N N . ALA A 1 92 ? 18.866 36.727 17.326 1.00 63.00 92 ALA A N 1
ATOM 751 C CA . ALA A 1 92 ? 20.134 37.156 16.738 1.00 63.00 92 ALA A CA 1
ATOM 752 C C . ALA A 1 92 ? 19.978 38.394 15.834 1.00 63.00 92 ALA A C 1
ATOM 754 O O . ALA A 1 92 ? 20.856 39.250 15.829 1.00 63.00 92 ALA A O 1
ATOM 755 N N . SER A 1 93 ? 18.849 38.527 15.127 1.00 60.88 93 SER A N 1
ATOM 756 C CA . SER A 1 93 ? 18.558 39.686 14.269 1.00 60.88 93 SER A CA 1
ATOM 757 C C . SER A 1 93 ? 18.249 40.967 15.049 1.00 60.88 93 SER A C 1
ATOM 759 O O . SER A 1 93 ? 18.440 42.053 14.519 1.00 60.88 93 SER A O 1
ATOM 761 N N . ILE A 1 94 ? 17.776 40.861 16.295 1.00 60.75 94 ILE A N 1
ATOM 762 C CA . ILE A 1 94 ? 17.505 42.018 17.169 1.00 60.75 94 ILE A CA 1
ATOM 763 C C . ILE A 1 94 ? 18.801 42.522 17.842 1.00 60.75 94 ILE A C 1
ATOM 765 O O . ILE A 1 94 ? 18.850 43.635 18.354 1.00 60.75 94 ILE A O 1
ATOM 769 N N . ARG A 1 95 ? 19.880 41.724 17.820 1.00 57.94 95 ARG A N 1
ATOM 770 C CA . ARG A 1 95 ? 21.190 42.046 18.413 1.00 57.94 95 ARG A CA 1
ATOM 771 C C . ARG A 1 95 ? 22.214 42.531 17.374 1.00 57.94 95 ARG A C 1
ATOM 773 O O . ARG A 1 95 ? 23.410 42.340 17.563 1.00 57.94 95 ARG A O 1
ATOM 780 N N . SER A 1 96 ? 21.784 43.151 16.277 1.00 54.84 96 SER A N 1
ATOM 781 C CA . SER A 1 96 ? 22.692 43.971 15.467 1.00 54.84 96 SER A CA 1
ATOM 782 C C . SER A 1 96 ? 22.694 45.398 16.030 1.00 54.84 96 SER A C 1
ATOM 784 O O . SER A 1 96 ? 21.622 46.007 16.075 1.00 54.84 96 SER A O 1
ATOM 786 N N . PRO A 1 97 ? 23.837 45.937 16.487 1.00 54.69 97 PRO A N 1
ATOM 787 C CA . PRO A 1 97 ? 23.902 47.318 16.940 1.00 54.69 97 PRO A CA 1
ATOM 788 C C . PRO A 1 97 ? 23.605 48.249 15.761 1.00 54.69 97 PRO A C 1
ATOM 790 O O . PRO A 1 97 ? 24.164 48.086 14.677 1.00 54.69 97 PRO A O 1
ATOM 793 N N . VAL A 1 98 ? 22.689 49.189 15.991 1.00 60.69 98 VAL A N 1
ATOM 794 C CA . VAL A 1 98 ? 22.473 50.364 15.141 1.00 60.69 98 VAL A CA 1
ATOM 795 C C . VAL A 1 98 ? 23.820 51.080 15.030 1.00 60.69 98 VAL A C 1
ATOM 797 O O . VAL A 1 98 ? 24.366 51.487 16.057 1.00 60.69 98 VAL A O 1
ATOM 800 N N . GLN A 1 99 ? 24.382 51.129 13.818 1.00 47.41 99 GLN A N 1
ATOM 801 C CA . GLN A 1 99 ? 25.486 52.034 13.492 1.00 47.41 99 GLN A CA 1
ATOM 802 C C . GLN A 1 99 ? 24.959 53.455 13.330 1.00 47.41 99 GLN A C 1
ATOM 804 O O . GLN A 1 99 ? 23.834 53.596 12.795 1.00 47.41 99 GLN A O 1
#